Protein AF-A0A1G3QT87-F1 (afdb_monomer_lite)

pLDDT: mean 78.29, std 22.0, range [37.53, 97.94]

Foldseek 3Di:
DDPVVVVVVVVVVVVVVVVVVPDPDDDDDDPDDDDDVVVVVVVVVVPPDLLLVPAQFDPVLLDVLLLVLVLVLVVCCCVVVVFVFDRDSRQSVCCVRRQKGWTWDDDPQKIKIWMWGWDQDPVFIKTWGFKMWIDDVVDTDIDGDTPDIDHRPSTGGD

Structure (mmCIF, N/CA/C/O backbone):
data_AF-A0A1G3QT87-F1
#
_entry.id   AF-A0A1G3QT87-F1
#
loop_
_atom_site.group_PDB
_atom_site.id
_atom_site.type_symbol
_atom_site.label_atom_id
_atom_site.label_alt_id
_atom_site.label_comp_id
_atom_site.label_asym_id
_atom_site.label_entity_id
_atom_site.label_seq_id
_atom_site.pdbx_PDB_ins_code
_atom_site.Cartn_x
_atom_site.Cartn_y
_atom_site.Cartn_z
_atom_site.occupancy
_atom_site.B_iso_or_equiv
_atom_site.auth_seq_id
_atom_site.auth_comp_id
_atom_site.auth_asym_id
_atom_site.auth_atom_id
_atom_site.pdbx_PDB_model_num
ATOM 1 N N . MET A 1 1 ? 37.854 27.390 33.748 1.00 47.28 1 MET A N 1
ATOM 2 C CA . MET A 1 1 ? 39.125 26.976 33.101 1.00 47.28 1 MET A CA 1
ATOM 3 C C . MET A 1 1 ? 39.434 27.938 31.954 1.00 47.28 1 MET A C 1
ATOM 5 O O . MET A 1 1 ? 38.577 28.143 31.105 1.00 47.28 1 MET A O 1
ATOM 9 N N . ASN A 1 2 ? 40.585 28.618 32.004 1.00 46.97 2 ASN A N 1
ATOM 10 C CA . ASN A 1 2 ? 40.836 29.902 31.332 1.00 46.97 2 ASN A CA 1
ATOM 11 C C . ASN A 1 2 ? 41.177 29.767 29.824 1.00 46.97 2 ASN A C 1
ATOM 13 O O . ASN A 1 2 ? 41.968 28.906 29.435 1.00 46.97 2 ASN A O 1
ATOM 17 N N . LYS A 1 3 ? 40.592 30.638 28.984 1.00 49.56 3 LYS A N 1
ATOM 18 C CA . LYS A 1 3 ? 40.577 30.591 27.500 1.00 49.56 3 LYS A CA 1
ATOM 19 C C . LYS A 1 3 ? 41.980 30.560 26.869 1.00 49.56 3 LYS A C 1
ATOM 21 O O . LYS A 1 3 ? 42.186 29.874 25.874 1.00 49.56 3 LYS A O 1
ATOM 26 N N . LYS A 1 4 ? 42.971 31.178 27.525 1.00 49.06 4 LYS A N 1
ATOM 27 C CA . LYS A 1 4 ? 44.383 31.206 27.091 1.00 49.06 4 LYS A CA 1
ATOM 28 C C . LYS A 1 4 ? 45.060 29.828 27.003 1.00 49.06 4 LYS A C 1
ATOM 30 O O . LYS A 1 4 ? 46.021 29.685 26.256 1.00 49.06 4 LYS A O 1
ATOM 35 N N . ASN A 1 5 ? 44.575 28.811 27.724 1.00 47.28 5 ASN A N 1
ATOM 36 C CA . ASN A 1 5 ? 45.203 27.481 27.723 1.00 47.28 5 ASN A CA 1
ATOM 37 C C . ASN A 1 5 ? 44.737 26.586 26.555 1.00 47.28 5 ASN A C 1
ATOM 39 O O . ASN A 1 5 ? 45.409 25.613 26.218 1.00 47.28 5 ASN A O 1
ATOM 43 N N . LYS A 1 6 ? 43.606 26.918 25.909 1.00 51.88 6 LYS A N 1
ATOM 44 C CA . LYS A 1 6 ? 43.095 26.180 24.739 1.00 51.88 6 LYS A CA 1
ATOM 45 C C . LYS A 1 6 ? 43.887 26.501 23.468 1.00 51.88 6 LYS A C 1
ATOM 47 O O . LYS A 1 6 ? 44.218 25.587 22.718 1.00 51.88 6 LYS A O 1
ATOM 52 N N . ASP A 1 7 ? 44.281 27.760 23.288 1.00 54.56 7 ASP A N 1
ATOM 53 C CA . ASP A 1 7 ? 44.992 28.200 22.080 1.00 54.56 7 ASP A CA 1
ATOM 54 C C . ASP A 1 7 ? 46.417 27.642 21.988 1.00 54.56 7 ASP A C 1
ATOM 56 O O . ASP A 1 7 ? 46.903 27.347 20.898 1.00 54.56 7 ASP A O 1
ATOM 60 N N . LYS A 1 8 ? 47.084 27.430 23.130 1.00 53.19 8 LYS A N 1
ATOM 61 C CA . LYS A 1 8 ? 48.429 26.834 23.159 1.00 53.19 8 LYS A CA 1
ATOM 62 C C . LYS A 1 8 ? 48.403 25.351 22.772 1.00 53.19 8 LYS A C 1
ATOM 64 O O . LYS A 1 8 ? 49.291 24.878 22.073 1.00 53.19 8 LYS A O 1
ATOM 69 N N . ARG A 1 9 ? 47.348 24.634 23.173 1.00 55.09 9 ARG A N 1
ATOM 70 C CA . ARG A 1 9 ? 47.171 23.205 22.877 1.00 55.09 9 ARG A CA 1
ATOM 71 C C . ARG A 1 9 ? 46.815 22.964 21.409 1.00 55.09 9 ARG A C 1
ATOM 73 O O . ARG A 1 9 ? 47.309 22.017 20.812 1.00 55.09 9 ARG A O 1
ATOM 80 N N . PHE A 1 10 ? 46.021 23.859 20.822 1.00 56.88 10 PHE A N 1
ATOM 81 C CA . PHE A 1 10 ? 45.655 23.796 19.407 1.00 56.88 10 PHE A CA 1
ATOM 82 C C . PHE A 1 10 ? 46.847 24.076 18.484 1.00 56.88 10 PHE A C 1
ATOM 84 O O . PHE A 1 10 ? 47.029 23.396 17.480 1.00 56.88 10 PHE A O 1
ATOM 91 N N . LYS A 1 11 ? 47.712 25.029 18.853 1.00 55.88 11 LYS A N 1
ATOM 92 C CA . LYS A 1 11 ? 48.923 25.324 18.074 1.00 55.88 11 LYS A CA 1
ATOM 93 C C . LYS A 1 11 ? 49.926 24.169 18.078 1.00 55.88 11 LYS A C 1
ATOM 95 O O . LYS A 1 11 ? 50.491 23.887 17.029 1.00 55.88 11 LYS A O 1
ATOM 100 N N . ASN A 1 12 ? 50.095 23.471 19.202 1.00 56.00 12 ASN A N 1
ATOM 101 C CA . ASN A 1 12 ? 50.980 22.303 19.261 1.00 56.00 12 ASN A CA 1
ATOM 102 C C . ASN A 1 12 ? 50.449 21.127 18.424 1.00 56.00 12 ASN A C 1
ATOM 104 O O . ASN A 1 12 ? 51.222 20.502 17.709 1.00 56.00 12 ASN A O 1
ATOM 108 N N . PHE A 1 13 ? 49.132 20.901 18.425 1.00 56.28 13 PHE A N 1
ATOM 109 C CA . PHE A 1 13 ? 48.497 19.870 17.596 1.00 56.28 13 PHE A CA 1
ATOM 110 C C . PHE A 1 13 ? 48.708 20.108 16.090 1.00 56.28 13 PHE A C 1
ATOM 112 O O . PHE A 1 13 ? 48.978 19.181 15.334 1.00 56.28 13 PHE A O 1
ATOM 119 N N . LEU A 1 14 ? 48.645 21.366 15.644 1.00 55.28 14 LEU A N 1
ATOM 120 C CA . LEU A 1 14 ? 48.869 21.707 14.235 1.00 55.28 14 LEU A CA 1
ATOM 121 C C . LEU A 1 14 ? 50.327 21.514 13.788 1.00 55.28 14 LEU A C 1
ATOM 123 O O . LEU A 1 14 ? 50.564 21.246 12.610 1.00 55.28 14 LEU A O 1
ATOM 127 N N . ILE A 1 15 ? 51.291 21.646 14.703 1.00 58.19 15 ILE A N 1
ATOM 128 C CA . ILE A 1 15 ? 52.711 21.402 14.415 1.00 58.19 15 ILE A CA 1
ATOM 129 C C . ILE A 1 15 ? 52.959 19.894 14.268 1.00 58.19 15 ILE A C 1
ATOM 131 O O . ILE A 1 15 ? 53.544 19.480 13.270 1.00 58.19 15 ILE A O 1
ATOM 135 N N . GLU A 1 16 ? 52.405 19.075 15.168 1.00 56.84 16 GLU A N 1
ATOM 136 C CA . GLU A 1 16 ? 52.499 17.606 15.102 1.00 56.84 16 GLU A CA 1
ATOM 137 C C . GLU A 1 16 ? 51.849 17.035 13.827 1.00 56.84 16 GLU A C 1
ATOM 139 O O . GLU A 1 16 ? 52.419 16.168 13.164 1.00 56.84 16 GLU A O 1
ATOM 144 N N . CYS A 1 17 ? 50.694 17.568 13.406 1.00 51.53 17 CYS A N 1
ATOM 145 C CA . CYS A 1 17 ? 50.054 17.144 12.155 1.00 51.53 17 CYS A CA 1
ATOM 146 C C . CYS A 1 17 ? 50.867 17.509 10.904 1.00 51.53 17 CYS A C 1
ATOM 148 O O . CYS A 1 17 ? 50.810 16.791 9.905 1.00 51.53 17 CYS A O 1
ATOM 150 N N . LYS A 1 18 ? 51.617 18.618 10.934 1.00 49.47 18 LYS A N 1
ATOM 151 C CA . LYS A 1 18 ? 52.441 19.049 9.798 1.00 49.47 18 LYS A CA 1
ATOM 152 C C . LYS A 1 18 ? 53.676 18.162 9.630 1.00 49.47 18 LYS A C 1
ATOM 154 O O . LYS A 1 18 ? 54.052 17.870 8.497 1.00 49.47 18 LYS A O 1
ATOM 159 N N . GLU A 1 19 ? 54.272 17.709 10.731 1.00 52.38 19 GLU A N 1
ATOM 160 C CA . GLU A 1 19 ? 55.420 16.793 10.708 1.00 52.38 19 GLU A CA 1
ATOM 161 C C . GLU A 1 19 ? 55.022 15.383 10.250 1.00 52.38 19 GLU A C 1
ATOM 163 O O . GLU A 1 19 ? 55.744 14.766 9.468 1.00 52.38 19 GLU A O 1
ATOM 168 N N . ALA A 1 20 ? 53.826 14.911 10.621 1.00 51.53 20 ALA A N 1
ATOM 169 C CA . ALA A 1 20 ? 53.314 13.609 10.187 1.00 51.53 20 ALA A CA 1
ATOM 170 C C . ALA A 1 20 ? 52.997 13.535 8.678 1.00 51.53 20 ALA A C 1
ATOM 172 O O . ALA A 1 20 ? 53.063 12.461 8.086 1.00 51.53 20 ALA A O 1
ATOM 173 N N . TYR A 1 21 ? 52.671 14.664 8.038 1.00 44.81 21 TYR A N 1
ATOM 174 C CA . TYR A 1 21 ? 52.279 14.705 6.622 1.00 44.81 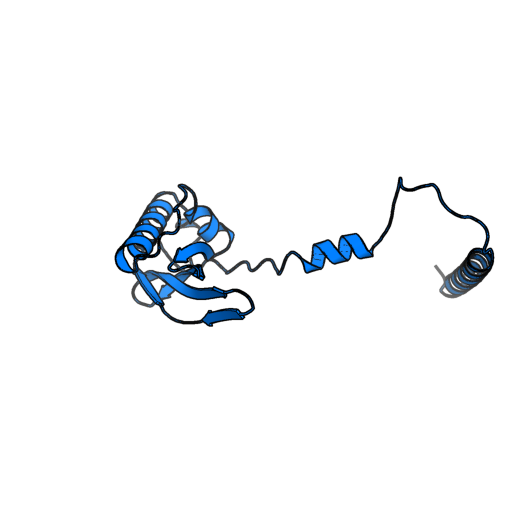21 TYR A CA 1
ATOM 175 C C . TYR A 1 21 ? 53.469 14.783 5.648 1.00 44.81 21 TYR A C 1
ATOM 177 O O . TYR A 1 21 ? 53.311 14.577 4.445 1.00 44.81 21 TYR A O 1
ATOM 185 N N . LEU A 1 22 ? 54.666 15.109 6.145 1.00 44.69 22 LEU A N 1
ATOM 186 C CA . LEU A 1 22 ? 55.863 15.316 5.324 1.00 44.69 22 LEU A CA 1
ATOM 187 C C . LEU A 1 22 ? 56.695 14.047 5.101 1.00 44.69 22 LEU A C 1
ATOM 189 O O . LEU A 1 22 ? 57.591 14.065 4.259 1.00 44.69 22 LEU A O 1
ATOM 193 N N . ASN A 1 23 ? 56.394 12.947 5.795 1.00 41.16 23 ASN A N 1
ATOM 194 C CA . ASN A 1 23 ? 57.146 11.705 5.658 1.00 41.16 23 ASN A CA 1
ATOM 195 C C . ASN A 1 23 ? 56.480 10.795 4.610 1.00 41.16 23 ASN A C 1
ATOM 197 O O . ASN A 1 23 ? 55.457 10.165 4.869 1.00 41.16 23 ASN A O 1
ATOM 201 N N . LYS A 1 24 ? 57.026 10.796 3.389 1.00 45.19 24 LYS A N 1
ATOM 202 C CA . LYS A 1 24 ? 56.431 10.188 2.185 1.00 45.19 24 LYS A CA 1
ATOM 203 C C . LYS A 1 24 ? 56.661 8.681 2.012 1.00 45.19 24 LYS A C 1
ATOM 205 O O . LYS A 1 24 ? 56.183 8.138 1.023 1.00 45.19 24 LYS A O 1
ATOM 210 N N . ASP A 1 25 ? 57.291 7.991 2.958 1.00 45.12 25 ASP A N 1
ATOM 211 C CA . ASP A 1 25 ? 57.789 6.629 2.721 1.00 45.12 25 ASP A CA 1
ATOM 212 C C . ASP A 1 25 ? 57.316 5.609 3.767 1.00 45.12 25 ASP A C 1
ATOM 214 O O . ASP A 1 25 ? 58.112 5.019 4.494 1.00 45.12 25 ASP A O 1
ATOM 218 N N . ALA A 1 26 ? 56.008 5.355 3.833 1.00 44.00 26 ALA A N 1
ATOM 219 C CA . ALA A 1 26 ? 55.492 4.166 4.517 1.00 44.00 26 ALA A CA 1
ATOM 220 C C . ALA A 1 26 ? 54.202 3.660 3.859 1.00 44.00 26 ALA A C 1
ATOM 222 O O . ALA A 1 26 ? 53.077 3.932 4.274 1.00 44.00 26 ALA A O 1
ATOM 223 N N . ILE A 1 27 ? 54.407 2.914 2.780 1.00 45.81 27 ILE A N 1
ATOM 224 C CA . ILE A 1 27 ? 53.418 2.084 2.102 1.00 45.81 27 ILE A CA 1
ATOM 225 C C . ILE A 1 27 ? 52.974 0.953 3.057 1.00 45.81 27 ILE A C 1
ATOM 227 O O . ILE A 1 27 ? 53.798 0.158 3.491 1.00 45.81 27 ILE A O 1
ATOM 231 N N . ILE A 1 28 ? 51.674 0.936 3.391 1.00 45.84 28 ILE A N 1
ATOM 232 C CA . ILE A 1 28 ? 50.735 -0.210 3.530 1.00 45.84 28 ILE A CA 1
ATOM 233 C C . ILE A 1 28 ? 51.395 -1.573 3.872 1.00 45.84 28 ILE A C 1
ATOM 235 O O . ILE A 1 28 ? 52.114 -2.112 3.032 1.00 45.84 28 ILE A O 1
ATOM 239 N N . PRO A 1 29 ? 51.062 -2.218 5.018 1.00 43.53 29 PRO A N 1
ATOM 240 C CA . PRO A 1 29 ? 49.781 -2.926 5.114 1.00 43.53 29 PRO A CA 1
ATOM 241 C C . PRO A 1 29 ? 49.178 -2.969 6.527 1.00 43.53 29 PRO A C 1
ATOM 243 O O . PRO A 1 29 ? 49.589 -3.749 7.380 1.00 43.53 29 PRO A O 1
ATOM 246 N N . LEU A 1 30 ? 48.111 -2.201 6.742 1.00 37.53 30 LEU A N 1
ATOM 247 C CA . LEU A 1 30 ? 47.174 -2.440 7.842 1.00 37.53 30 LEU A CA 1
ATOM 248 C C . LEU A 1 30 ? 45.747 -2.163 7.345 1.00 37.53 30 LEU A C 1
ATOM 250 O O . LEU A 1 30 ? 45.085 -1.213 7.739 1.00 37.53 30 LEU A O 1
ATOM 254 N N . LEU A 1 31 ? 45.270 -2.997 6.417 1.00 42.41 31 LEU A N 1
ATOM 255 C CA . LEU A 1 31 ? 43.862 -3.040 5.986 1.00 42.41 31 LEU A CA 1
ATOM 256 C C . LEU A 1 31 ? 42.985 -3.793 7.002 1.00 42.41 31 LEU A C 1
ATOM 258 O O . LEU A 1 31 ? 42.065 -4.525 6.651 1.00 42.41 31 LEU A O 1
ATOM 262 N N . ILE A 1 32 ? 43.285 -3.624 8.285 1.00 49.78 32 ILE A N 1
ATOM 263 C CA . ILE A 1 32 ? 42.437 -4.033 9.392 1.00 49.78 32 ILE A CA 1
ATOM 264 C C . ILE A 1 32 ? 42.516 -2.889 10.395 1.00 49.78 32 ILE A C 1
ATOM 266 O O . ILE A 1 32 ? 43.606 -2.442 10.735 1.00 49.78 32 ILE A O 1
ATOM 270 N N . LEU A 1 33 ? 41.343 -2.469 10.863 1.00 44.88 33 LEU A N 1
ATOM 271 C CA . LEU A 1 33 ? 41.090 -1.424 11.851 1.00 44.88 33 LEU A CA 1
ATOM 272 C C . LEU A 1 33 ? 41.070 0.028 11.324 1.00 44.88 33 LEU A C 1
ATOM 274 O O . LEU A 1 33 ? 42.076 0.714 11.218 1.00 44.88 33 LEU A O 1
ATOM 278 N N . PHE A 1 34 ? 39.829 0.499 11.176 1.00 46.94 34 PHE A N 1
ATOM 279 C CA . PHE A 1 34 ? 39.380 1.892 11.229 1.00 46.94 34 PHE A CA 1
ATOM 280 C C . PHE A 1 34 ? 39.633 2.796 10.019 1.00 46.94 34 PHE A C 1
ATOM 282 O O . PHE A 1 34 ? 40.738 3.233 9.731 1.00 46.94 34 PHE A O 1
ATOM 289 N N . GLY A 1 35 ? 38.515 3.259 9.456 1.00 46.47 35 GLY A N 1
ATOM 290 C CA . GLY A 1 35 ? 38.423 4.645 9.024 1.00 46.47 35 GLY A CA 1
ATOM 291 C C . GLY A 1 35 ? 38.387 4.847 7.522 1.00 46.47 35 GLY A C 1
ATOM 292 O O . GLY A 1 35 ? 39.392 5.136 6.890 1.00 46.47 35 GLY A O 1
ATOM 293 N N . THR A 1 36 ? 37.175 4.958 6.993 1.00 47.66 36 THR A N 1
ATOM 294 C CA . THR A 1 36 ? 36.869 6.235 6.350 1.00 47.66 36 THR A CA 1
ATOM 295 C C . THR A 1 36 ? 35.572 6.774 6.954 1.00 47.66 36 THR A C 1
ATOM 297 O O . THR A 1 36 ? 34.575 6.052 7.002 1.00 47.66 36 THR A O 1
ATOM 300 N N . PRO A 1 37 ? 35.527 8.044 7.397 1.00 50.78 37 PRO A N 1
ATOM 301 C CA . PRO A 1 37 ? 34.254 8.730 7.617 1.00 50.78 37 PRO A CA 1
ATOM 302 C C . PRO A 1 37 ? 33.396 8.720 6.340 1.00 50.78 37 PRO A C 1
ATOM 304 O O . PRO A 1 37 ? 32.175 8.777 6.412 1.00 50.78 37 PRO A O 1
ATOM 307 N N . ALA A 1 38 ? 34.028 8.584 5.167 1.00 48.59 38 ALA A N 1
ATOM 308 C CA . ALA A 1 38 ? 33.368 8.519 3.871 1.00 48.59 38 ALA A CA 1
ATOM 309 C C . ALA A 1 38 ? 32.448 7.296 3.705 1.00 48.59 38 ALA A C 1
ATOM 311 O O . ALA A 1 38 ? 31.365 7.452 3.152 1.00 48.59 38 ALA A O 1
ATOM 312 N N . ALA A 1 39 ? 32.804 6.112 4.219 1.00 48.59 39 ALA A N 1
ATOM 313 C CA . ALA A 1 39 ? 31.933 4.933 4.128 1.00 48.59 39 ALA A CA 1
ATOM 314 C C . ALA A 1 39 ? 30.675 5.056 5.011 1.00 48.59 39 ALA A C 1
ATOM 316 O O . ALA A 1 39 ? 29.600 4.599 4.625 1.00 48.59 39 ALA A O 1
ATOM 317 N N . LEU A 1 40 ? 30.775 5.743 6.156 1.00 45.84 40 LEU A N 1
ATOM 318 C CA . LEU A 1 40 ? 29.613 6.052 6.999 1.00 45.84 40 LEU A CA 1
ATOM 319 C C . LEU A 1 40 ? 28.744 7.165 6.399 1.00 45.84 40 LEU A C 1
ATOM 321 O O . LEU A 1 40 ? 27.522 7.112 6.517 1.00 45.84 40 LEU A O 1
ATOM 325 N N . PHE A 1 41 ? 29.342 8.121 5.684 1.00 49.09 41 PHE A N 1
ATOM 326 C CA . PHE A 1 41 ? 28.582 9.066 4.864 1.00 49.09 41 PHE A CA 1
ATOM 327 C C . PHE A 1 41 ? 27.892 8.372 3.682 1.00 49.09 41 PHE A C 1
ATOM 329 O O . PHE A 1 41 ? 26.752 8.705 3.374 1.00 49.09 41 PHE A O 1
ATOM 336 N N . PHE A 1 42 ? 28.513 7.363 3.065 1.00 44.53 42 PHE A N 1
ATOM 337 C CA . PHE A 1 42 ? 27.905 6.626 1.953 1.00 44.53 42 PHE A CA 1
ATOM 338 C C . PHE A 1 42 ? 26.674 5.817 2.388 1.00 44.53 42 PHE A C 1
ATOM 340 O O . PHE A 1 42 ? 25.708 5.717 1.637 1.00 44.53 42 PHE A O 1
ATOM 347 N N . TRP A 1 43 ? 26.642 5.320 3.628 1.00 42.16 43 TRP A N 1
ATOM 348 C CA . TRP A 1 43 ? 25.425 4.726 4.193 1.00 42.16 43 TRP A CA 1
ATOM 349 C C . TRP A 1 43 ? 24.353 5.761 4.543 1.00 42.16 43 TRP A C 1
ATOM 351 O O . TRP A 1 43 ? 23.170 5.478 4.380 1.00 42.16 43 TRP A O 1
ATOM 361 N N . PHE A 1 44 ? 24.732 6.981 4.931 1.00 45.47 44 PHE A N 1
ATOM 362 C CA . PHE A 1 44 ? 23.767 8.053 5.198 1.00 45.47 44 PHE A CA 1
ATOM 363 C C . PHE A 1 44 ? 23.099 8.604 3.923 1.00 45.47 44 PHE A C 1
ATOM 365 O O . PHE A 1 44 ? 21.982 9.109 3.991 1.00 45.47 44 PHE A O 1
ATOM 372 N N . PHE A 1 45 ? 23.742 8.473 2.756 1.00 45.00 45 PHE A N 1
ATOM 373 C CA . PHE A 1 45 ? 23.182 8.900 1.465 1.00 45.00 45 PHE A CA 1
ATOM 374 C C . PHE A 1 45 ? 22.393 7.811 0.711 1.00 45.00 45 PHE A C 1
ATOM 376 O O . PHE A 1 45 ? 21.660 8.152 -0.215 1.00 45.00 45 PHE A O 1
ATOM 383 N N . ILE A 1 46 ? 22.493 6.526 1.089 1.00 48.53 46 ILE A N 1
ATOM 384 C CA . ILE A 1 46 ? 21.749 5.423 0.434 1.00 48.53 46 ILE A CA 1
ATOM 385 C C . ILE A 1 46 ? 20.419 5.093 1.136 1.00 48.53 46 ILE A C 1
ATOM 387 O O . ILE A 1 46 ? 19.555 4.455 0.538 1.00 48.53 46 ILE A O 1
ATOM 391 N N . PHE A 1 47 ? 20.182 5.580 2.356 1.00 50.66 47 PHE A N 1
ATOM 392 C CA . PHE A 1 47 ? 18.841 5.584 2.945 1.00 50.66 47 PHE A CA 1
ATOM 393 C C . PHE A 1 47 ? 18.207 6.960 2.721 1.00 50.66 47 PHE A C 1
ATOM 395 O O . PHE A 1 47 ? 18.380 7.845 3.563 1.00 50.66 47 PHE A O 1
ATOM 402 N N . PRO A 1 48 ? 17.485 7.194 1.607 1.00 44.34 48 PRO A N 1
ATOM 403 C CA . PRO A 1 48 ? 16.705 8.407 1.475 1.00 44.34 48 PRO A CA 1
ATOM 404 C C . PRO A 1 48 ? 15.621 8.328 2.540 1.00 44.34 48 PRO A C 1
ATOM 406 O O . PRO A 1 48 ? 14.671 7.575 2.374 1.00 44.34 48 PRO A O 1
ATOM 409 N N . SER A 1 49 ? 15.831 9.067 3.629 1.00 42.75 49 SER A N 1
ATOM 410 C CA . SER A 1 49 ? 14.843 9.468 4.620 1.00 42.75 49 SER A CA 1
ATOM 411 C C . SER A 1 49 ? 13.957 8.354 5.202 1.00 42.75 49 SER A C 1
ATOM 413 O O . SER A 1 49 ? 13.225 7.627 4.534 1.00 42.75 49 SER A O 1
ATOM 415 N N . LEU A 1 50 ? 13.881 8.336 6.531 1.00 40.06 50 LEU A N 1
ATOM 416 C CA . LEU A 1 50 ? 12.616 8.066 7.206 1.00 40.06 50 LEU A CA 1
ATOM 417 C C . LEU A 1 50 ? 11.545 9.008 6.603 1.00 40.06 50 LEU A C 1
ATOM 419 O O . LEU A 1 50 ? 11.247 10.065 7.142 1.00 40.06 50 LEU A O 1
ATOM 423 N N . ASN A 1 51 ? 10.966 8.652 5.457 1.00 41.78 51 ASN A N 1
ATOM 424 C CA . ASN A 1 51 ? 9.620 9.055 5.098 1.00 41.78 51 ASN A CA 1
ATOM 425 C C . ASN A 1 51 ? 8.725 8.218 6.006 1.00 41.78 51 ASN A C 1
ATOM 427 O O . ASN A 1 51 ? 8.157 7.209 5.584 1.00 41.78 51 ASN A O 1
ATOM 431 N N . ILE A 1 52 ? 8.674 8.600 7.284 1.00 45.41 52 ILE A N 1
ATOM 432 C CA . ILE A 1 52 ? 7.500 8.326 8.094 1.00 45.41 52 ILE A CA 1
ATOM 433 C C . ILE A 1 52 ? 6.425 9.158 7.403 1.00 45.41 52 ILE A C 1
ATOM 435 O O . ILE A 1 52 ? 6.303 10.357 7.636 1.00 45.41 52 ILE A O 1
ATOM 439 N N . GLY A 1 53 ? 5.733 8.555 6.434 1.00 51.84 53 GLY A N 1
ATOM 440 C CA . GLY A 1 53 ? 4.425 9.062 6.084 1.00 51.84 53 GLY A CA 1
ATOM 441 C C . GLY A 1 53 ? 3.640 8.962 7.377 1.00 51.84 53 GLY A C 1
ATOM 442 O O . GLY A 1 53 ? 3.548 7.869 7.939 1.00 51.84 53 GLY A O 1
ATOM 443 N N . ASP A 1 54 ? 3.175 10.086 7.907 1.00 57.56 54 ASP A N 1
ATOM 444 C CA . ASP A 1 54 ? 2.285 10.024 9.053 1.00 57.56 54 ASP A CA 1
ATOM 445 C C . ASP A 1 54 ? 1.089 9.176 8.631 1.00 57.56 54 ASP A C 1
ATOM 447 O O . ASP A 1 54 ? 0.397 9.461 7.647 1.00 57.56 54 ASP A O 1
ATOM 451 N N . SER A 1 55 ? 0.920 8.047 9.312 1.00 65.44 55 SER A N 1
ATOM 452 C CA . SER A 1 55 ? -0.221 7.182 9.087 1.00 65.44 55 SER A CA 1
ATOM 453 C C . SER A 1 55 ? -1.444 7.964 9.540 1.00 65.44 55 SER A C 1
ATOM 455 O O . SER A 1 55 ? -1.633 8.125 10.737 1.00 65.44 55 SER A O 1
ATOM 457 N N . SER A 1 56 ? -2.310 8.381 8.611 1.00 83.81 56 SER A N 1
ATOM 458 C CA . SER A 1 56 ? -3.583 9.036 8.956 1.00 83.81 56 SER A CA 1
ATOM 459 C C . SER A 1 56 ? -4.532 8.145 9.772 1.00 83.81 56 SER A C 1
ATOM 461 O O . SER A 1 56 ? -5.632 8.576 10.085 1.00 83.81 56 SER A O 1
ATOM 463 N N . LEU A 1 57 ? -4.162 6.895 10.074 1.00 90.50 57 LEU A N 1
ATOM 464 C CA . LEU A 1 57 ? -4.914 6.005 10.957 1.00 90.50 57 LEU A CA 1
ATOM 465 C C . LEU A 1 57 ? -4.723 6.380 12.426 1.00 90.50 57 LEU A C 1
ATOM 467 O O . LEU A 1 57 ? -3.588 6.477 12.888 1.00 90.50 57 LEU A O 1
ATOM 471 N N . LEU A 1 58 ? -5.837 6.413 13.157 1.00 91.12 58 LEU A N 1
ATOM 472 C CA . LEU A 1 58 ? -5.851 6.419 14.619 1.00 91.12 58 LEU A CA 1
ATOM 473 C C . LEU A 1 58 ? -5.079 5.212 15.163 1.00 91.12 58 LEU A C 1
ATOM 475 O O . LEU A 1 58 ? -5.207 4.098 14.644 1.00 91.12 58 LEU A O 1
ATOM 479 N N . ASP A 1 59 ? -4.352 5.391 16.265 1.00 90.69 59 ASP A N 1
ATOM 480 C CA . ASP A 1 59 ? -3.612 4.294 16.902 1.00 90.69 59 ASP A CA 1
ATOM 481 C C . ASP A 1 59 ? -4.521 3.122 17.314 1.00 90.69 59 ASP A C 1
ATOM 483 O O . ASP A 1 59 ? -4.156 1.959 17.142 1.00 90.69 59 ASP A O 1
ATOM 487 N N . THR A 1 60 ? -5.752 3.402 17.751 1.00 92.44 60 THR A N 1
ATOM 488 C CA . THR A 1 60 ? -6.770 2.381 18.075 1.00 92.44 60 THR A CA 1
ATOM 489 C C . THR A 1 60 ? -7.186 1.540 16.864 1.00 92.44 60 THR A C 1
ATOM 491 O O . THR A 1 60 ? -7.629 0.396 17.004 1.00 92.44 60 THR A O 1
ATOM 494 N N . SER A 1 61 ? -7.015 2.084 15.658 1.00 94.19 61 SER A N 1
ATOM 495 C CA . SER A 1 61 ? -7.322 1.417 14.400 1.00 94.19 61 SER A CA 1
ATOM 496 C C . SER A 1 61 ? -6.186 0.518 13.902 1.00 94.19 61 SER A C 1
ATOM 498 O O . SER A 1 61 ? -6.409 -0.246 12.962 1.00 94.19 61 SER A O 1
ATOM 500 N N . LYS A 1 62 ? -4.981 0.564 14.491 1.00 94.38 62 LYS A N 1
ATOM 501 C CA . LYS A 1 62 ? -3.824 -0.260 14.087 1.00 94.38 62 LYS A CA 1
ATOM 502 C C . LYS A 1 62 ? -3.944 -1.696 14.615 1.00 94.38 62 LYS A C 1
ATOM 504 O O . LYS A 1 62 ? -3.127 -2.176 15.395 1.00 94.38 62 LYS A O 1
ATOM 509 N N . ASN A 1 63 ? -4.993 -2.392 14.186 1.00 95.19 63 ASN A N 1
ATOM 510 C CA . ASN A 1 63 ? -5.345 -3.739 14.628 1.00 95.19 63 ASN A CA 1
ATOM 511 C C . ASN A 1 63 ? -5.538 -4.702 13.441 1.00 95.19 63 ASN A C 1
ATOM 513 O O . ASN A 1 63 ? -5.482 -4.319 12.270 1.00 95.19 63 ASN A O 1
ATOM 517 N N . THR A 1 64 ? -5.761 -5.980 13.746 1.00 96.00 64 THR A N 1
ATOM 518 C CA . THR A 1 64 ? -5.897 -7.041 12.738 1.00 96.00 64 THR A CA 1
ATOM 519 C C . THR A 1 64 ? -7.111 -6.860 11.823 1.00 96.00 64 THR A C 1
ATOM 521 O O . THR A 1 64 ? -7.048 -7.263 10.665 1.00 96.00 64 THR A O 1
ATOM 524 N N . GLU A 1 65 ? -8.213 -6.271 12.294 1.00 97.19 65 GLU A N 1
ATOM 525 C CA . GLU A 1 65 ? -9.412 -6.080 11.466 1.00 97.19 65 GLU A CA 1
ATOM 526 C C . GLU A 1 65 ? -9.182 -5.022 10.389 1.00 97.19 65 GLU A C 1
ATOM 528 O O . GLU A 1 65 ? -9.405 -5.296 9.210 1.00 97.19 65 GLU A O 1
ATOM 533 N N . CYS A 1 66 ? -8.648 -3.860 10.774 1.00 97.00 66 CYS A N 1
ATOM 534 C CA . CYS A 1 66 ? -8.215 -2.844 9.817 1.00 97.00 66 CYS A CA 1
ATOM 535 C C . CYS A 1 66 ? -7.109 -3.389 8.897 1.00 97.00 66 CYS A C 1
ATOM 537 O O . CYS A 1 66 ? -7.129 -3.158 7.691 1.00 97.00 66 CYS A O 1
ATOM 539 N N . GLY A 1 67 ? -6.189 -4.202 9.430 1.00 97.25 67 GLY A N 1
ATOM 540 C CA . GLY A 1 67 ? -5.158 -4.869 8.637 1.00 97.25 67 GLY A CA 1
ATOM 541 C C . GLY A 1 67 ? -5.721 -5.782 7.541 1.00 97.25 67 GLY A C 1
ATOM 542 O O . GLY A 1 67 ? -5.269 -5.726 6.399 1.00 97.25 67 GLY A O 1
ATOM 543 N N . LYS A 1 68 ? -6.748 -6.585 7.855 1.00 97.81 68 LYS A N 1
ATOM 544 C CA . LYS A 1 68 ? -7.455 -7.430 6.874 1.00 97.81 68 LYS A CA 1
ATOM 545 C C . LYS A 1 68 ? -8.177 -6.605 5.809 1.00 97.81 68 LYS A C 1
ATOM 547 O O . LYS A 1 68 ? -8.190 -7.004 4.649 1.00 97.81 68 LYS A O 1
ATOM 552 N N . ASP A 1 69 ? -8.748 -5.471 6.193 1.00 97.62 69 ASP A N 1
ATOM 553 C CA . ASP A 1 69 ? -9.456 -4.574 5.278 1.00 97.62 69 ASP A CA 1
ATOM 554 C C . ASP A 1 69 ? -8.488 -3.869 4.311 1.00 97.62 69 ASP A C 1
ATOM 556 O O . ASP A 1 69 ? -8.721 -3.820 3.106 1.00 97.62 69 ASP A O 1
ATOM 560 N N . ILE A 1 70 ? -7.322 -3.438 4.807 1.00 97.75 70 ILE A N 1
ATOM 561 C CA . ILE A 1 70 ? -6.220 -2.929 3.976 1.00 97.75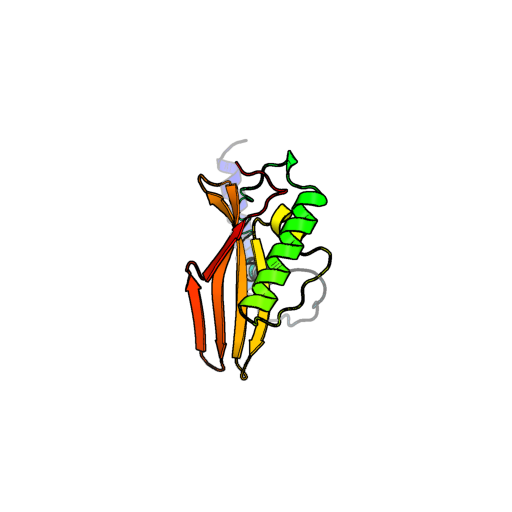 70 ILE A CA 1
ATOM 562 C C . ILE A 1 70 ? -5.732 -4.000 2.993 1.00 97.75 70 ILE A C 1
ATOM 564 O O . ILE A 1 70 ? -5.513 -3.702 1.819 1.00 97.75 70 ILE A O 1
ATOM 568 N N . GLN A 1 71 ? -5.577 -5.245 3.451 1.00 97.81 71 GLN A N 1
ATOM 569 C CA . GLN A 1 71 ? -5.193 -6.367 2.589 1.00 97.81 71 GLN A CA 1
ATOM 570 C C . GLN A 1 71 ? -6.205 -6.604 1.465 1.00 97.81 71 GLN A C 1
ATOM 572 O O . GLN A 1 71 ? -5.822 -6.801 0.313 1.00 97.81 71 GLN A O 1
ATOM 577 N N . GLU A 1 72 ? -7.497 -6.561 1.781 1.00 97.88 72 GLU A N 1
ATOM 578 C CA . GLU A 1 72 ? -8.561 -6.711 0.789 1.00 97.88 72 GLU A CA 1
ATOM 579 C C . GLU A 1 72 ? -8.586 -5.547 -0.210 1.00 97.88 72 GLU A C 1
ATOM 581 O O . GLU A 1 72 ? -8.721 -5.758 -1.418 1.00 97.88 72 GLU A O 1
ATOM 586 N N . ALA A 1 73 ? -8.365 -4.319 0.259 1.00 97.75 73 ALA A N 1
ATOM 587 C CA . ALA A 1 73 ? -8.244 -3.157 -0.610 1.00 97.75 73 ALA A CA 1
ATOM 588 C C . ALA A 1 73 ? -7.034 -3.272 -1.558 1.00 97.75 73 ALA A C 1
ATOM 590 O O . ALA A 1 73 ? -7.162 -2.992 -2.751 1.00 97.75 73 ALA A O 1
ATOM 591 N N . LEU A 1 74 ? -5.880 -3.755 -1.082 1.00 97.94 74 LEU A N 1
ATOM 592 C CA . LEU A 1 74 ? -4.731 -4.060 -1.946 1.00 97.94 74 LEU A CA 1
ATOM 593 C C . LEU A 1 74 ? -5.090 -5.126 -2.996 1.00 97.94 74 LEU A C 1
ATOM 595 O O . LEU A 1 74 ? -4.821 -4.930 -4.180 1.00 97.94 74 LEU A O 1
ATOM 599 N N . ARG A 1 75 ? -5.769 -6.219 -2.617 1.00 97.69 75 ARG A N 1
ATOM 600 C CA . ARG A 1 75 ? -6.237 -7.236 -3.587 1.00 97.69 75 ARG A CA 1
ATOM 601 C C . ARG A 1 75 ? -7.162 -6.640 -4.637 1.00 97.69 75 ARG A C 1
ATOM 603 O O . ARG A 1 75 ? -7.007 -6.924 -5.820 1.00 97.69 75 ARG A O 1
ATOM 610 N N . THR A 1 76 ? -8.068 -5.769 -4.217 1.00 97.50 76 THR A N 1
ATOM 611 C CA . THR A 1 76 ? -9.004 -5.100 -5.118 1.00 97.50 76 THR A CA 1
ATOM 612 C C . THR A 1 76 ? -8.268 -4.200 -6.116 1.00 97.50 76 THR A C 1
ATOM 614 O O . THR A 1 76 ? -8.566 -4.235 -7.308 1.00 97.50 76 THR A O 1
ATOM 617 N N . PHE A 1 77 ? -7.259 -3.434 -5.681 1.00 97.12 77 PHE A N 1
ATOM 618 C CA . PHE A 1 77 ? -6.413 -2.655 -6.596 1.00 97.12 77 PHE A CA 1
ATOM 619 C C . PHE A 1 77 ? -5.654 -3.542 -7.584 1.00 97.12 77 PHE A C 1
ATOM 621 O O . PHE A 1 77 ? -5.585 -3.222 -8.771 1.00 97.12 77 PHE A O 1
ATOM 628 N N . ASN A 1 78 ? -5.079 -4.639 -7.093 1.00 95.94 78 ASN A N 1
ATOM 629 C CA . ASN A 1 78 ? -4.362 -5.615 -7.904 1.00 95.94 78 ASN A CA 1
ATOM 630 C C . ASN A 1 78 ? -5.255 -6.163 -9.029 1.00 95.94 78 ASN A C 1
ATOM 632 O O . ASN A 1 78 ? -4.904 -6.052 -10.201 1.00 95.94 78 ASN A O 1
ATOM 636 N N . GLN A 1 79 ? -6.452 -6.638 -8.680 1.00 95.88 79 GLN A N 1
ATOM 637 C CA . GLN A 1 79 ? -7.405 -7.233 -9.618 1.00 95.88 79 GLN A CA 1
ATOM 638 C C . GLN A 1 79 ? -7.996 -6.197 -10.584 1.00 95.88 79 GLN A C 1
ATOM 640 O O . GLN A 1 79 ? -7.905 -6.362 -11.799 1.00 95.88 79 GLN A O 1
ATOM 645 N N . ASN A 1 80 ? -8.544 -5.093 -10.070 1.00 95.62 80 ASN A N 1
ATOM 646 C CA . ASN A 1 80 ? -9.300 -4.138 -10.889 1.00 95.62 80 ASN A CA 1
ATOM 647 C C . ASN A 1 80 ? -8.418 -3.339 -11.853 1.00 95.62 80 ASN A C 1
ATOM 649 O O . ASN A 1 80 ? -8.877 -2.931 -12.916 1.00 95.62 80 ASN A O 1
ATOM 653 N N . MET A 1 81 ? -7.154 -3.102 -11.496 1.00 92.94 81 MET A N 1
ATOM 654 C CA . MET A 1 81 ? -6.192 -2.396 -12.356 1.00 92.94 81 MET A CA 1
ATOM 655 C C . MET A 1 81 ? -5.211 -3.352 -13.048 1.00 92.94 81 MET A C 1
ATOM 657 O O . MET A 1 81 ? -4.268 -2.916 -13.725 1.00 92.94 81 MET A O 1
ATOM 661 N N . ASN A 1 82 ? -5.434 -4.660 -12.885 1.00 92.81 82 ASN A N 1
ATOM 662 C CA . ASN A 1 82 ? -4.614 -5.739 -13.421 1.00 92.81 82 ASN A CA 1
ATOM 663 C C . ASN A 1 82 ? -3.132 -5.653 -12.979 1.00 92.81 82 ASN A C 1
ATOM 665 O O . ASN A 1 82 ? -2.247 -6.092 -13.700 1.00 92.81 82 ASN A O 1
ATOM 669 N N . MET A 1 83 ? -2.812 -5.015 -11.852 1.00 94.06 83 MET A N 1
ATOM 670 C CA . MET A 1 83 ? -1.430 -4.778 -11.406 1.00 94.06 83 MET A CA 1
ATOM 671 C C . MET A 1 83 ? -0.884 -6.024 -10.692 1.00 94.06 83 MET A C 1
ATOM 673 O O . MET A 1 83 ? -1.198 -6.193 -9.515 1.00 94.06 83 MET A O 1
ATOM 677 N N . PRO A 1 84 ? -0.052 -6.877 -11.324 1.00 95.25 84 PRO A N 1
ATOM 678 C CA . PRO A 1 84 ? 0.257 -8.214 -10.819 1.00 95.25 84 PRO A CA 1
ATOM 679 C C . PRO A 1 84 ? 1.364 -8.201 -9.749 1.00 95.25 84 PRO A C 1
ATOM 681 O O . PRO A 1 84 ? 2.292 -9.004 -9.784 1.00 95.25 84 PRO A O 1
ATOM 684 N N . TYR A 1 85 ? 1.303 -7.274 -8.793 1.00 96.44 85 TYR A N 1
ATOM 685 C CA . TYR A 1 85 ? 2.220 -7.283 -7.656 1.00 96.44 85 TYR A CA 1
ATOM 686 C C . TYR A 1 85 ? 1.856 -8.403 -6.676 1.00 96.44 85 TYR A C 1
ATOM 688 O O . TYR A 1 85 ? 0.695 -8.773 -6.523 1.00 96.44 85 TYR A O 1
ATOM 696 N N . LYS A 1 86 ? 2.831 -8.933 -5.941 1.00 96.19 86 LYS A N 1
ATOM 697 C CA . LYS A 1 86 ? 2.553 -9.911 -4.881 1.00 96.19 86 LYS A CA 1
ATOM 698 C C . LYS A 1 86 ? 2.013 -9.211 -3.638 1.00 96.19 86 LYS A C 1
ATOM 700 O O . LYS A 1 86 ? 2.579 -8.202 -3.238 1.00 96.19 86 LYS A O 1
ATOM 705 N N . ILE A 1 87 ? 0.967 -9.737 -3.007 1.00 95.38 87 ILE A N 1
ATOM 706 C CA . ILE A 1 87 ? 0.448 -9.235 -1.724 1.00 95.38 87 ILE A CA 1
ATOM 707 C C . ILE A 1 87 ? 0.949 -10.154 -0.614 1.00 95.38 87 ILE A C 1
ATOM 709 O O . ILE A 1 87 ? 0.592 -11.331 -0.584 1.00 95.38 87 ILE A O 1
ATOM 713 N N . GLU A 1 88 ? 1.794 -9.632 0.272 1.00 96.50 88 GLU A N 1
ATOM 714 C CA . GLU A 1 88 ? 2.343 -10.411 1.385 1.00 96.50 88 GLU A CA 1
ATOM 715 C C . GLU A 1 88 ? 1.387 -10.366 2.582 1.00 96.50 88 GLU A C 1
ATOM 717 O O . GLU A 1 88 ? 0.759 -9.329 2.804 1.00 96.50 88 GLU A O 1
ATOM 722 N N . PRO A 1 89 ? 1.295 -11.425 3.411 1.00 92.56 89 PRO A N 1
ATOM 723 C CA . PRO A 1 89 ? 0.347 -11.497 4.530 1.00 92.56 89 PRO A CA 1
ATOM 724 C C . PRO A 1 89 ? 0.405 -10.327 5.524 1.00 92.56 89 PRO A C 1
ATOM 726 O O . PRO A 1 89 ? -0.605 -10.010 6.153 1.00 92.56 89 PRO A O 1
ATOM 729 N N . GLU A 1 90 ? 1.547 -9.645 5.637 1.00 94.19 90 GLU A N 1
ATOM 730 C CA . GLU A 1 90 ? 1.777 -8.568 6.608 1.00 94.19 90 GLU A CA 1
ATOM 731 C C . GLU A 1 90 ? 1.998 -7.180 5.984 1.00 94.19 90 GLU A C 1
ATOM 733 O O . GLU A 1 90 ? 2.408 -6.253 6.681 1.00 94.19 90 GLU A O 1
ATOM 738 N N . ASP A 1 91 ? 1.686 -6.996 4.697 1.00 95.44 91 ASP A N 1
ATOM 739 C CA . ASP A 1 91 ? 1.832 -5.710 3.992 1.00 95.44 91 ASP A CA 1
ATOM 740 C C . ASP A 1 91 ? 1.150 -4.538 4.730 1.00 95.44 91 ASP A C 1
ATOM 742 O O . ASP A 1 91 ? 1.680 -3.427 4.797 1.00 95.44 91 ASP A O 1
ATOM 746 N N . TYR A 1 92 ? 0.007 -4.786 5.374 1.00 95.50 92 TYR A N 1
ATOM 747 C CA . TYR A 1 92 ? -0.703 -3.774 6.161 1.00 95.50 92 TYR A CA 1
ATOM 748 C C . TYR A 1 92 ? 0.118 -3.232 7.346 1.00 95.50 92 TYR A C 1
ATOM 750 O O . TYR A 1 92 ? -0.029 -2.064 7.707 1.00 95.50 92 TYR A O 1
ATOM 758 N N . LYS A 1 93 ? 1.026 -4.030 7.932 1.00 95.50 93 LYS A N 1
ATOM 759 C CA . LYS A 1 93 ? 1.906 -3.568 9.019 1.00 95.50 93 LYS A CA 1
ATOM 760 C C . LYS A 1 93 ? 2.896 -2.519 8.522 1.00 95.50 93 LYS A C 1
ATOM 762 O O . LYS A 1 93 ? 3.270 -1.623 9.271 1.00 95.50 93 LYS A O 1
ATOM 767 N N . ILE A 1 94 ? 3.302 -2.597 7.254 1.00 95.25 94 ILE A N 1
ATOM 768 C CA . ILE A 1 94 ? 4.170 -1.589 6.639 1.00 95.25 94 ILE A CA 1
ATOM 769 C C . ILE A 1 94 ? 3.435 -0.248 6.585 1.00 95.25 94 ILE A C 1
ATOM 771 O O . ILE A 1 94 ? 4.015 0.766 6.960 1.00 95.25 94 ILE A O 1
ATOM 775 N N . ILE A 1 95 ? 2.149 -0.248 6.216 1.00 94.50 95 ILE A N 1
ATOM 776 C CA . ILE A 1 95 ? 1.310 0.957 6.250 1.00 94.50 95 ILE A CA 1
ATOM 777 C C . ILE A 1 95 ? 1.163 1.481 7.684 1.00 94.50 95 ILE A C 1
ATOM 779 O O . ILE A 1 95 ? 1.316 2.677 7.895 1.00 94.50 95 ILE A O 1
ATOM 783 N N . PHE A 1 96 ? 0.935 0.620 8.680 1.00 94.12 96 PHE A N 1
ATOM 784 C CA . PHE A 1 96 ? 0.839 1.063 10.080 1.00 94.12 96 PHE A CA 1
ATOM 785 C C . PHE A 1 96 ? 2.124 1.731 10.584 1.00 94.12 96 PHE A C 1
ATOM 787 O O . PHE A 1 96 ? 2.055 2.717 11.316 1.00 94.12 96 PHE A O 1
ATOM 794 N N . ASN A 1 97 ? 3.282 1.206 10.178 1.00 92.25 97 ASN A N 1
ATOM 795 C CA . ASN A 1 97 ? 4.585 1.649 10.671 1.00 92.25 97 ASN A CA 1
ATOM 796 C C . ASN A 1 97 ? 5.172 2.822 9.876 1.00 92.25 97 ASN A C 1
ATOM 798 O O . ASN A 1 97 ? 5.929 3.615 10.427 1.00 92.25 97 ASN A O 1
ATOM 802 N N . LYS A 1 98 ? 4.887 2.903 8.572 1.00 91.62 98 LYS A N 1
ATOM 803 C CA . LYS A 1 98 ? 5.507 3.868 7.644 1.00 91.62 98 LYS A CA 1
ATOM 804 C C . LYS A 1 98 ? 4.506 4.826 6.988 1.00 91.62 98 LYS A C 1
ATOM 806 O O . LYS A 1 98 ? 4.918 5.650 6.177 1.00 91.62 98 LYS A O 1
ATOM 811 N N . GLY A 1 99 ? 3.207 4.646 7.235 1.00 91.81 99 GLY A N 1
ATOM 812 C CA . GLY A 1 99 ? 2.092 5.373 6.608 1.00 91.81 99 GLY A CA 1
ATOM 813 C C . GLY A 1 99 ? 1.830 5.033 5.143 1.00 91.81 99 GLY A C 1
ATOM 814 O O . GLY A 1 99 ? 0.811 5.438 4.583 1.00 91.81 99 GLY A O 1
ATOM 815 N N . GLN A 1 100 ? 2.724 4.275 4.509 1.00 94.88 100 GLN A N 1
ATOM 816 C CA . GLN A 1 100 ? 2.632 3.917 3.102 1.00 94.88 100 GLN A CA 1
ATOM 817 C C . GLN A 1 100 ? 3.285 2.567 2.814 1.00 94.88 100 GLN A C 1
ATOM 819 O O . GLN A 1 100 ? 4.161 2.107 3.548 1.00 94.88 100 GLN A O 1
ATOM 824 N N . ILE A 1 101 ? 2.908 1.972 1.687 1.00 96.19 101 ILE A N 1
ATOM 825 C CA . ILE A 1 101 ? 3.547 0.784 1.124 1.00 96.19 101 ILE A CA 1
ATOM 826 C C . ILE A 1 101 ? 3.846 0.987 -0.359 1.00 96.19 101 ILE A C 1
ATOM 828 O O . ILE A 1 101 ? 3.099 1.644 -1.084 1.00 96.19 101 ILE A O 1
ATOM 832 N N . GLN A 1 102 ? 4.954 0.398 -0.797 1.00 96.50 102 GLN A N 1
ATOM 833 C CA . GLN A 1 102 ? 5.373 0.308 -2.187 1.00 96.50 102 GLN A CA 1
ATOM 834 C C . GLN A 1 102 ? 5.185 -1.129 -2.678 1.00 96.50 102 GLN A C 1
ATOM 836 O O . GLN A 1 102 ? 5.628 -2.064 -2.013 1.00 96.50 102 GLN A O 1
ATOM 841 N N . LYS A 1 103 ? 4.554 -1.300 -3.841 1.00 97.31 103 LYS A N 1
ATOM 842 C CA . LYS A 1 103 ? 4.388 -2.585 -4.524 1.00 97.31 103 LYS A CA 1
ATOM 843 C C . LYS A 1 103 ? 4.982 -2.500 -5.922 1.00 97.31 103 LYS A C 1
ATOM 845 O O . LYS A 1 103 ? 4.651 -1.594 -6.683 1.00 97.31 103 LYS A O 1
ATOM 850 N N . GLU A 1 104 ? 5.837 -3.450 -6.251 1.00 96.69 104 GLU A N 1
ATOM 851 C CA . GLU A 1 104 ? 6.507 -3.528 -7.546 1.00 96.69 104 GLU A CA 1
ATOM 852 C C . GLU A 1 104 ? 5.898 -4.632 -8.400 1.00 96.69 104 GLU A C 1
ATOM 854 O O . GLU A 1 104 ? 5.418 -5.642 -7.877 1.00 96.69 104 GLU A O 1
ATOM 859 N N . TYR A 1 105 ? 5.878 -4.408 -9.710 1.00 95.69 105 TYR A N 1
ATOM 860 C CA . TYR A 1 105 ? 5.423 -5.383 -10.692 1.00 95.69 105 TYR A CA 1
ATOM 861 C C . TYR A 1 105 ? 5.977 -5.057 -12.074 1.00 95.69 105 TYR A C 1
ATOM 863 O O . TYR A 1 105 ? 6.188 -3.892 -12.408 1.00 95.69 105 TYR A O 1
ATOM 871 N N . ASP A 1 106 ? 6.127 -6.082 -12.905 1.00 94.56 106 ASP A N 1
ATOM 872 C CA . ASP A 1 106 ? 6.498 -5.927 -14.306 1.00 94.56 106 ASP A CA 1
ATOM 873 C C . ASP A 1 106 ? 5.277 -6.116 -15.206 1.00 94.56 106 ASP A C 1
ATOM 875 O O . ASP A 1 106 ? 4.409 -6.958 -14.955 1.00 94.56 106 ASP A O 1
ATOM 879 N N . ARG A 1 107 ? 5.198 -5.322 -16.272 1.00 91.62 107 ARG A N 1
ATOM 880 C CA . ARG A 1 107 ? 4.206 -5.485 -17.338 1.00 91.62 107 ARG A CA 1
ATOM 881 C C . ARG A 1 107 ? 4.805 -5.001 -18.653 1.00 91.62 107 ARG A C 1
ATOM 883 O O . ARG A 1 107 ? 5.366 -3.912 -18.702 1.00 91.62 107 ARG A O 1
ATOM 890 N N . ASP A 1 108 ? 4.683 -5.802 -19.708 1.00 90.81 108 ASP A N 1
ATOM 891 C CA . ASP A 1 108 ? 5.149 -5.467 -21.064 1.00 90.81 108 ASP A CA 1
ATOM 892 C C . ASP A 1 108 ? 6.638 -5.055 -21.126 1.00 90.81 108 ASP A C 1
ATOM 894 O O . ASP A 1 108 ? 7.025 -4.159 -21.873 1.00 90.81 108 ASP A O 1
ATOM 898 N N . GLY A 1 109 ? 7.484 -5.681 -20.296 1.00 89.75 109 GLY A N 1
ATOM 899 C CA . GLY A 1 109 ? 8.916 -5.355 -20.197 1.00 89.75 109 GLY A CA 1
ATOM 900 C C . GLY A 1 109 ? 9.219 -4.028 -19.489 1.00 89.75 109 GLY A C 1
ATOM 901 O O . GLY A 1 109 ? 10.334 -3.516 -19.583 1.00 89.75 109 GLY A O 1
ATOM 902 N N . ILE A 1 110 ? 8.233 -3.455 -18.799 1.00 92.38 110 ILE A N 1
ATOM 903 C CA . ILE A 1 110 ? 8.339 -2.211 -18.040 1.00 92.38 110 ILE A CA 1
ATOM 904 C C . ILE A 1 110 ? 8.174 -2.532 -16.559 1.00 92.38 110 ILE A C 1
ATOM 906 O O . ILE A 1 110 ? 7.188 -3.160 -16.167 1.00 92.38 110 ILE A O 1
ATOM 910 N N . HIS A 1 111 ? 9.104 -2.042 -15.743 1.00 95.69 111 HIS A N 1
ATOM 911 C CA . HIS A 1 111 ? 9.023 -2.173 -14.296 1.00 95.69 111 HIS A CA 1
ATOM 912 C C . HIS A 1 111 ? 8.210 -1.018 -13.715 1.00 95.69 111 HIS A C 1
ATOM 914 O O . HIS A 1 111 ? 8.492 0.157 -13.974 1.00 95.69 111 HIS A O 1
ATOM 920 N N . PHE A 1 112 ? 7.186 -1.335 -12.936 1.00 96.06 112 PHE A N 1
ATOM 921 C CA . PHE A 1 112 ? 6.305 -0.366 -12.309 1.00 96.06 112 PHE A CA 1
ATOM 922 C C . PHE A 1 112 ? 6.396 -0.444 -10.796 1.00 96.06 112 PHE A C 1
ATOM 924 O O . PHE A 1 112 ? 6.551 -1.503 -10.194 1.00 96.06 112 PHE A O 1
ATOM 931 N N . THR A 1 113 ? 6.181 0.709 -10.179 1.00 96.94 113 THR A N 1
ATOM 932 C CA . THR A 1 113 ? 6.161 0.852 -8.732 1.00 96.94 113 THR A CA 1
ATOM 933 C C . THR A 1 113 ? 4.891 1.585 -8.328 1.00 96.94 113 THR A C 1
ATOM 935 O O . THR A 1 113 ? 4.723 2.760 -8.642 1.00 96.94 113 THR A O 1
ATOM 938 N N . ALA A 1 114 ? 3.972 0.918 -7.642 1.00 97.00 114 ALA A N 1
ATOM 939 C CA . ALA A 1 114 ? 2.756 1.520 -7.111 1.00 97.00 114 ALA A CA 1
ATOM 940 C C . ALA A 1 114 ? 2.928 1.867 -5.630 1.00 97.00 114 ALA A C 1
ATOM 942 O O . ALA A 1 114 ? 3.421 1.058 -4.849 1.00 97.00 114 ALA A O 1
ATOM 943 N N . TYR A 1 115 ? 2.503 3.065 -5.241 1.00 97.00 115 TYR A N 1
ATOM 944 C CA . TYR A 1 115 ? 2.587 3.537 -3.865 1.00 97.00 115 TYR A CA 1
ATOM 945 C C . TYR A 1 115 ? 1.196 3.799 -3.312 1.00 97.00 115 TYR A C 1
ATOM 947 O O . TYR A 1 115 ? 0.405 4.542 -3.907 1.00 97.00 115 TYR A O 1
ATOM 955 N N . PHE A 1 116 ? 0.940 3.226 -2.145 1.00 97.00 116 PHE A N 1
ATOM 956 C CA . PHE A 1 116 ? -0.335 3.316 -1.458 1.00 97.00 116 PHE A CA 1
ATOM 957 C C . PHE A 1 116 ? -0.149 3.940 -0.087 1.00 97.00 116 PHE A C 1
ATOM 959 O O . PHE A 1 116 ? 0.825 3.637 0.598 1.00 97.00 116 PHE A O 1
ATOM 966 N N . ASN A 1 117 ? -1.083 4.787 0.323 1.00 95.62 117 ASN A N 1
ATOM 967 C CA . ASN A 1 117 ? -1.160 5.314 1.680 1.00 95.62 117 ASN A CA 1
ATOM 968 C C . ASN A 1 117 ? -2.611 5.350 2.155 1.00 95.62 117 ASN A C 1
ATOM 970 O O . ASN A 1 117 ? -3.541 5.143 1.370 1.00 95.62 117 ASN A O 1
ATOM 974 N N . ILE A 1 118 ? -2.801 5.607 3.446 1.00 95.31 118 ILE A N 1
ATOM 975 C CA . ILE A 1 118 ? -4.128 5.918 3.969 1.00 95.31 118 ILE A CA 1
ATOM 976 C C . ILE A 1 118 ? -4.373 7.410 3.818 1.00 95.31 118 ILE A C 1
ATOM 978 O O . ILE A 1 118 ? -3.511 8.230 4.125 1.00 95.31 118 ILE A O 1
ATOM 982 N N . ASN A 1 119 ? -5.558 7.758 3.340 1.00 93.25 119 ASN A N 1
ATOM 983 C CA . ASN A 1 119 ? -6.035 9.122 3.266 1.00 93.25 119 ASN A CA 1
ATOM 984 C C . ASN A 1 119 ? -7.382 9.227 3.984 1.00 93.25 119 ASN A C 1
ATOM 986 O O . ASN A 1 119 ? -8.268 8.395 3.782 1.00 93.25 119 ASN A O 1
ATOM 990 N N . LYS A 1 120 ? -7.536 10.267 4.804 1.00 92.00 120 LYS A N 1
ATOM 991 C CA . LYS A 1 120 ? -8.822 10.640 5.383 1.00 92.00 120 LYS A CA 1
ATOM 992 C C . LYS A 1 120 ? -9.573 11.571 4.440 1.00 92.00 120 LYS A C 1
ATOM 994 O O . LYS A 1 120 ? -9.033 12.581 3.989 1.00 92.00 120 LYS A O 1
ATOM 999 N N . THR A 1 121 ? -10.843 11.267 4.215 1.00 89.12 121 THR A N 1
ATOM 1000 C CA . THR A 1 121 ? -11.807 12.180 3.596 1.00 89.12 121 THR A CA 1
ATOM 1001 C C . THR A 1 121 ? -12.974 12.422 4.557 1.00 89.12 121 THR A C 1
ATOM 1003 O O . THR A 1 121 ? -13.031 11.850 5.646 1.00 89.12 121 THR A O 1
ATOM 1006 N N . LYS A 1 122 ? -13.938 13.264 4.160 1.00 88.31 122 LYS A N 1
ATOM 1007 C CA . LYS A 1 122 ? -15.185 13.458 4.923 1.00 88.31 122 LYS A CA 1
ATOM 1008 C C . LYS A 1 122 ? -16.024 12.177 5.032 1.00 88.31 122 LYS A C 1
ATOM 1010 O O . LYS A 1 122 ? -16.837 12.066 5.939 1.00 88.31 122 LYS A O 1
ATOM 1015 N N . GLU A 1 123 ? -15.830 11.235 4.113 1.00 88.38 123 GLU A N 1
ATOM 1016 C CA . GLU A 1 123 ? -16.598 9.990 4.013 1.00 88.38 123 GLU A CA 1
ATOM 1017 C C . GLU A 1 123 ? -15.967 8.842 4.817 1.00 88.38 123 GLU A C 1
ATOM 1019 O O . GLU A 1 123 ? -16.619 7.828 5.052 1.00 88.38 123 GLU A O 1
ATOM 1024 N N . GLY A 1 124 ? -14.710 8.988 5.254 1.00 91.56 124 GLY A N 1
ATOM 1025 C CA . GLY A 1 124 ? -14.011 7.993 6.065 1.00 91.56 124 GLY A CA 1
ATOM 1026 C C . GLY A 1 124 ? -12.542 7.811 5.686 1.00 91.56 124 GLY A C 1
ATOM 1027 O O . GLY A 1 124 ? -11.900 8.704 5.130 1.00 91.56 124 GLY A O 1
ATOM 1028 N N . CYS A 1 125 ? -12.009 6.634 6.013 1.00 94.69 125 CYS A N 1
ATOM 1029 C CA . CYS A 1 125 ? -10.657 6.209 5.663 1.00 94.69 125 CYS A CA 1
ATOM 1030 C C . CYS A 1 125 ? -10.625 5.545 4.294 1.00 94.69 125 CYS A C 1
ATOM 1032 O O . CYS A 1 125 ? -11.443 4.671 4.009 1.00 94.69 125 CYS A O 1
ATOM 1034 N N . PHE A 1 126 ? -9.631 5.887 3.482 1.00 96.38 126 PHE A N 1
ATOM 1035 C CA . PHE A 1 126 ? -9.434 5.284 2.173 1.00 96.38 126 PHE A CA 1
ATOM 1036 C C . PHE A 1 126 ? -7.991 4.831 1.997 1.00 96.38 126 PHE A C 1
ATOM 1038 O O . PHE A 1 126 ? -7.061 5.572 2.311 1.00 96.38 126 PHE A O 1
ATOM 1045 N N . LEU A 1 127 ? -7.800 3.639 1.433 1.00 96.94 127 LEU A N 1
ATOM 1046 C CA . LEU A 1 127 ? -6.530 3.263 0.831 1.00 96.94 127 LEU A CA 1
ATOM 1047 C C . LEU A 1 127 ? -6.446 3.940 -0.537 1.00 96.94 127 LEU A C 1
ATOM 1049 O O . LEU A 1 127 ? -7.270 3.675 -1.414 1.00 96.94 127 LEU A O 1
ATOM 1053 N N . LYS A 1 128 ? -5.458 4.809 -0.716 1.00 96.44 128 LYS A N 1
ATOM 1054 C CA . LYS A 1 128 ? -5.260 5.593 -1.932 1.00 96.44 128 LYS A CA 1
ATOM 1055 C C . LYS A 1 128 ? -4.019 5.134 -2.675 1.00 96.44 128 LYS A C 1
ATOM 1057 O O . LYS A 1 128 ? -2.939 5.073 -2.096 1.00 96.44 128 LYS A O 1
ATOM 1062 N N . PHE A 1 129 ? -4.148 4.913 -3.978 1.00 96.38 129 PHE A N 1
ATOM 1063 C CA . PHE A 1 129 ? -3.015 4.781 -4.891 1.00 96.38 129 PHE A CA 1
ATOM 1064 C C . PHE A 1 129 ? -2.617 6.182 -5.382 1.00 96.38 129 PHE A C 1
ATOM 1066 O O . PHE A 1 129 ? -3.306 6.778 -6.215 1.00 96.38 129 PHE A O 1
ATOM 1073 N N . PHE A 1 130 ? -1.528 6.743 -4.842 1.00 93.81 130 PHE A N 1
ATOM 1074 C CA . PHE A 1 130 ? -1.204 8.172 -5.012 1.00 93.81 130 PHE A CA 1
ATOM 1075 C C . PHE A 1 130 ? 0.051 8.473 -5.841 1.00 93.81 130 PHE A C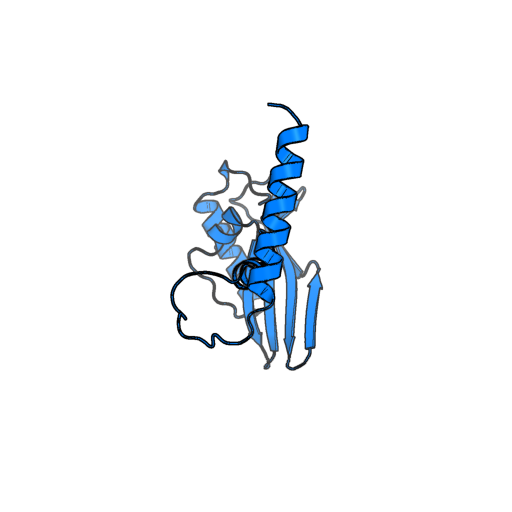 1
ATOM 1077 O O . PHE A 1 130 ? 0.265 9.607 -6.269 1.00 93.81 130 PHE A O 1
ATOM 1084 N N . LYS A 1 131 ? 0.927 7.494 -6.054 1.00 94.88 131 LYS A N 1
ATOM 1085 C CA . LYS A 1 131 ? 2.171 7.698 -6.804 1.00 94.88 131 LYS A CA 1
ATOM 1086 C C . LYS A 1 131 ? 2.488 6.452 -7.596 1.00 94.88 131 LYS A C 1
ATOM 1088 O O . LYS A 1 131 ? 2.364 5.357 -7.062 1.00 94.88 131 LYS A O 1
ATOM 1093 N N . ARG A 1 132 ? 2.925 6.629 -8.840 1.00 95.00 132 ARG A N 1
ATOM 1094 C CA . ARG A 1 132 ? 3.378 5.545 -9.710 1.00 95.00 132 ARG A CA 1
ATOM 1095 C C . ARG A 1 132 ? 4.772 5.852 -10.242 1.00 95.00 132 ARG A C 1
ATOM 1097 O O . ARG A 1 132 ? 4.980 6.914 -10.821 1.00 95.00 132 ARG A O 1
ATOM 1104 N N . GLY A 1 133 ? 5.698 4.926 -10.043 1.00 95.19 133 GLY A N 1
ATOM 1105 C CA . GLY A 1 133 ? 6.990 4.867 -10.710 1.00 95.19 133 GLY A CA 1
ATOM 1106 C C . GLY A 1 133 ? 6.911 3.974 -11.945 1.00 95.19 133 GLY A C 1
ATOM 1107 O O . GLY A 1 133 ? 6.154 3.001 -11.970 1.00 95.19 133 GLY A O 1
ATOM 1108 N N . LYS A 1 134 ? 7.679 4.324 -12.969 1.00 95.19 134 LYS A N 1
ATOM 1109 C CA . LYS A 1 134 ? 7.866 3.559 -14.194 1.00 95.19 134 LYS A CA 1
ATOM 1110 C C . LYS A 1 134 ? 9.349 3.589 -14.544 1.00 95.19 134 LYS A C 1
ATOM 1112 O O . LYS A 1 134 ? 9.926 4.665 -14.692 1.00 95.19 134 LYS A O 1
ATOM 1117 N N . PHE A 1 135 ? 9.945 2.419 -14.699 1.00 93.81 135 PHE A N 1
ATOM 1118 C CA . PHE A 1 135 ? 11.335 2.251 -15.079 1.00 93.81 135 PHE A CA 1
ATOM 1119 C C . PHE A 1 135 ? 11.436 1.463 -16.386 1.00 93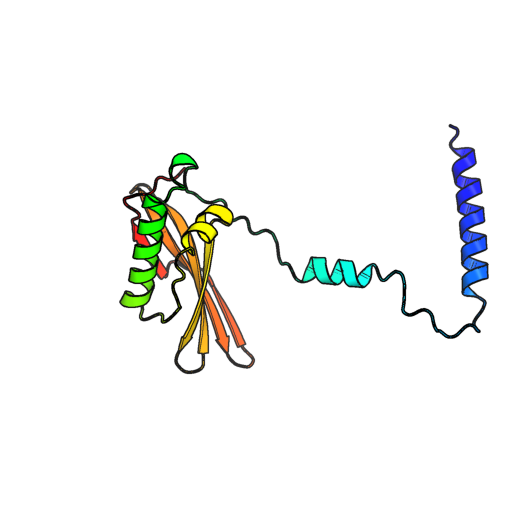.81 135 PHE A C 1
ATOM 1121 O O . PHE A 1 135 ? 10.865 0.383 -16.547 1.00 93.81 135 PHE A O 1
ATOM 1128 N N . GLN A 1 136 ? 12.164 2.048 -17.331 1.00 89.69 136 GLN A N 1
ATOM 1129 C CA . GLN A 1 136 ? 12.578 1.449 -18.593 1.00 89.69 136 GLN A CA 1
ATOM 1130 C C . GLN A 1 136 ? 14.087 1.691 -18.754 1.00 89.69 136 GLN A C 1
ATOM 1132 O O . GLN A 1 136 ? 14.611 2.645 -18.169 1.00 89.69 136 GLN A O 1
ATOM 1137 N N . PRO A 1 137 ? 14.807 0.886 -19.554 1.00 86.88 137 PRO A N 1
ATOM 1138 C CA . PRO A 1 137 ? 16.215 1.145 -19.838 1.00 86.88 137 PRO A CA 1
ATOM 1139 C C . PRO A 1 137 ? 16.442 2.601 -20.282 1.00 86.88 137 PRO A C 1
ATOM 1141 O O . PRO A 1 137 ? 15.871 3.056 -21.270 1.00 86.88 137 PRO A O 1
ATOM 1144 N N . GLY A 1 138 ? 17.234 3.349 -19.508 1.00 84.56 138 GLY A N 1
ATOM 1145 C CA . GLY A 1 138 ? 17.548 4.759 -19.771 1.00 84.56 138 GLY A CA 1
ATOM 1146 C C . GLY A 1 138 ? 16.457 5.781 -19.416 1.00 84.56 138 GLY A C 1
ATOM 1147 O O . GLY A 1 138 ? 16.671 6.970 -19.641 1.00 84.56 138 GLY A O 1
ATOM 1148 N N . ARG A 1 139 ? 15.308 5.374 -18.852 1.00 87.06 139 ARG A N 1
ATOM 1149 C CA . ARG A 1 139 ? 14.210 6.289 -18.494 1.00 87.06 139 ARG A CA 1
ATOM 1150 C C . ARG A 1 139 ? 13.549 5.895 -17.174 1.00 87.06 139 ARG A C 1
ATOM 1152 O O . ARG A 1 139 ? 12.934 4.836 -17.062 1.00 87.06 139 ARG A O 1
ATOM 1159 N N . LEU A 1 140 ? 13.625 6.794 -16.196 1.00 88.69 140 LEU A N 1
ATOM 1160 C CA . LEU A 1 140 ? 12.881 6.712 -14.942 1.00 88.69 140 LEU A CA 1
ATOM 1161 C C . LEU A 1 140 ? 11.835 7.824 -14.912 1.00 88.69 140 LEU A C 1
ATOM 1163 O O . LEU A 1 140 ? 12.166 8.999 -15.047 1.00 88.69 140 LEU A O 1
ATOM 1167 N N . GLU A 1 141 ? 10.581 7.452 -14.697 1.00 91.88 141 GLU A N 1
ATOM 1168 C CA . GLU A 1 141 ? 9.476 8.389 -14.540 1.00 91.88 141 GLU A CA 1
ATOM 1169 C C . GLU A 1 141 ? 8.769 8.127 -13.223 1.00 91.88 141 GLU A C 1
ATOM 1171 O O . GLU A 1 141 ? 8.513 6.984 -12.850 1.00 91.88 141 GLU A O 1
ATOM 1176 N N . THR A 1 142 ? 8.432 9.189 -12.502 1.00 91.81 142 THR A N 1
ATOM 1177 C CA . THR A 1 142 ? 7.578 9.097 -11.319 1.00 91.81 142 THR A CA 1
ATOM 1178 C C . THR A 1 142 ? 6.490 10.144 -11.421 1.00 91.81 142 THR A C 1
ATOM 1180 O O . THR A 1 142 ? 6.767 11.321 -11.639 1.00 91.81 142 THR A O 1
ATOM 1183 N N . THR A 1 143 ? 5.244 9.717 -11.254 1.00 94.00 143 THR A N 1
ATOM 1184 C CA . THR A 1 143 ? 4.074 10.579 -11.389 1.00 94.00 143 THR A CA 1
ATOM 1185 C C . THR A 1 143 ? 3.228 10.490 -10.126 1.00 94.00 143 THR A C 1
ATOM 1187 O O . THR A 1 143 ? 2.717 9.421 -9.771 1.00 94.00 143 THR A O 1
ATOM 1190 N N . LEU A 1 144 ? 3.073 11.628 -9.449 1.00 93.56 144 LEU A N 1
ATOM 1191 C CA . LEU A 1 144 ? 2.095 11.817 -8.379 1.00 93.56 144 LEU A CA 1
ATOM 1192 C C . LEU A 1 144 ? 0.711 12.024 -8.997 1.00 93.56 144 LEU A C 1
ATOM 1194 O O . LEU A 1 144 ? 0.576 12.724 -9.997 1.00 93.56 144 LEU A O 1
ATOM 1198 N N . GLY A 1 145 ? -0.317 11.424 -8.412 1.00 89.38 145 GLY A N 1
ATOM 1199 C CA . GLY A 1 145 ? -1.676 11.524 -8.926 1.00 89.38 145 GLY A CA 1
ATOM 1200 C C . GLY A 1 145 ? -2.706 10.922 -7.982 1.00 89.38 145 GLY A C 1
ATOM 1201 O O . GLY A 1 145 ? -2.411 10.552 -6.848 1.00 89.38 145 GLY A O 1
ATOM 1202 N N . ASN A 1 146 ? -3.945 10.832 -8.449 1.00 90.56 146 ASN A N 1
ATOM 1203 C CA . ASN A 1 146 ? -4.971 10.022 -7.808 1.00 90.56 146 ASN A CA 1
ATOM 1204 C C . ASN A 1 146 ? -5.358 8.911 -8.780 1.00 90.56 146 ASN A C 1
ATOM 1206 O O . ASN A 1 146 ? -6.122 9.147 -9.710 1.00 90.56 146 ASN A O 1
ATOM 1210 N N . TYR A 1 147 ? -4.782 7.728 -8.591 1.00 92.62 147 TYR A N 1
ATOM 1211 C CA . TYR A 1 147 ?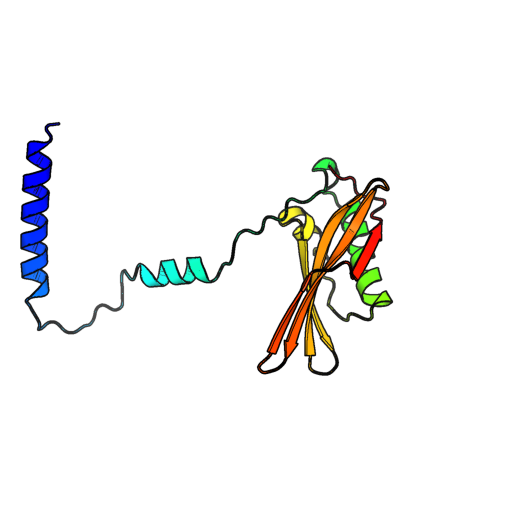 -5.035 6.583 -9.462 1.00 92.62 147 TYR A CA 1
ATOM 1212 C C . TYR A 1 147 ? -6.250 5.771 -9.007 1.00 92.62 147 TYR A C 1
ATOM 1214 O O . TYR A 1 147 ? -6.732 4.935 -9.760 1.00 92.62 147 TYR A O 1
ATOM 1222 N N . GLY A 1 148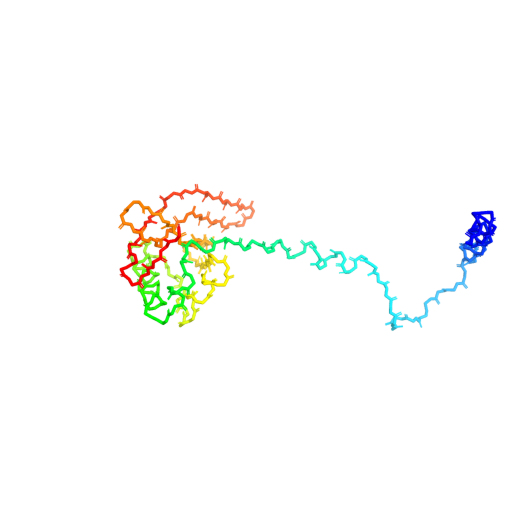 ? -6.754 6.024 -7.798 1.00 93.88 148 GLY A N 1
ATOM 1223 C CA . GLY A 1 148 ? -7.940 5.388 -7.242 1.00 93.88 148 GLY A CA 1
ATOM 1224 C C . GLY A 1 148 ? -7.890 5.329 -5.719 1.00 93.88 148 GLY A C 1
ATOM 1225 O O . GLY A 1 148 ? -6.815 5.390 -5.117 1.00 93.88 148 GLY A O 1
ATOM 1226 N N . ASN A 1 149 ? -9.069 5.175 -5.116 1.00 95.31 149 ASN A N 1
ATOM 1227 C CA . ASN A 1 149 ? -9.277 5.088 -3.673 1.00 95.31 149 ASN A CA 1
ATOM 1228 C C . ASN A 1 149 ? -10.235 3.935 -3.358 1.00 95.31 149 ASN A C 1
ATOM 1230 O O . ASN A 1 149 ? -11.207 3.737 -4.085 1.00 95.31 149 ASN A O 1
ATOM 1234 N N . ILE A 1 150 ? -10.005 3.225 -2.255 1.00 96.75 150 ILE A N 1
ATOM 1235 C CA . ILE A 1 150 ? -10.906 2.182 -1.746 1.00 96.75 150 ILE A CA 1
ATOM 1236 C C . ILE A 1 150 ? -11.210 2.464 -0.281 1.00 96.75 150 ILE A C 1
ATOM 1238 O O . ILE A 1 150 ? -10.290 2.661 0.510 1.00 96.75 150 ILE A O 1
ATOM 1242 N N . MET A 1 151 ? -12.495 2.498 0.072 1.00 96.50 151 MET A N 1
ATOM 1243 C CA . MET A 1 151 ? -12.943 2.753 1.441 1.00 96.50 151 MET A CA 1
ATOM 1244 C C . MET A 1 151 ? -12.538 1.607 2.371 1.00 96.50 151 MET A C 1
ATOM 1246 O O . MET A 1 151 ? -12.789 0.442 2.068 1.00 96.50 151 MET A O 1
ATOM 1250 N N . LEU A 1 152 ? -11.979 1.959 3.525 1.00 97.00 152 LEU A N 1
ATOM 1251 C CA . LEU A 1 152 ? -11.605 1.043 4.595 1.00 97.00 152 LEU A CA 1
ATOM 1252 C C . LEU A 1 152 ? -12.660 1.099 5.700 1.00 97.00 152 LEU A C 1
ATOM 1254 O O . LEU A 1 152 ? -12.647 1.976 6.564 1.00 97.00 152 LEU A O 1
ATOM 1258 N N . LYS A 1 153 ? -13.603 0.162 5.651 1.00 95.62 153 LYS A N 1
ATOM 1259 C CA . LYS A 1 153 ? -14.763 0.068 6.546 1.00 95.62 153 LYS A CA 1
ATOM 1260 C C . LYS A 1 153 ? -14.392 -0.309 7.980 1.00 95.62 153 LYS A C 1
ATOM 1262 O O . LYS A 1 153 ? -15.181 -0.066 8.889 1.00 95.62 153 LYS A O 1
ATOM 1267 N N . LYS A 1 154 ? -13.244 -0.958 8.184 1.00 96.31 154 LYS A N 1
ATOM 1268 C CA . LYS A 1 154 ? -12.758 -1.416 9.497 1.00 96.31 154 LYS A CA 1
ATOM 1269 C C . LYS A 1 154 ? -11.667 -0.522 10.078 1.00 96.31 154 LYS A C 1
ATOM 1271 O O . LYS A 1 154 ? -11.114 -0.854 11.122 1.00 96.31 154 LYS A O 1
ATOM 1276 N N . CYS A 1 155 ? -11.363 0.593 9.419 1.00 95.38 155 CYS A N 1
ATOM 1277 C CA . CYS A 1 155 ? -10.331 1.522 9.847 1.00 95.38 155 CYS A CA 1
ATOM 1278 C C . CYS A 1 155 ? -10.919 2.873 10.280 1.00 95.38 155 CYS A C 1
ATOM 1280 O O . CYS A 1 155 ? -11.967 3.292 9.791 1.00 95.38 155 CYS A O 1
ATOM 1282 N N . GLN A 1 156 ? -10.222 3.570 11.177 1.00 94.00 156 GLN A N 1
ATOM 1283 C CA . GLN A 1 156 ? -10.556 4.920 11.638 1.00 94.00 156 GLN A CA 1
ATOM 1284 C C . GLN A 1 156 ? -9.344 5.852 11.486 1.00 94.00 156 GLN A C 1
ATOM 1286 O O . GLN A 1 156 ? -8.207 5.418 11.671 1.00 94.00 156 GLN A O 1
ATOM 1291 N N . CYS A 1 157 ? -9.588 7.121 11.141 1.00 91.12 157 CYS A N 1
ATOM 1292 C CA . CYS A 1 157 ? -8.548 8.078 10.750 1.00 91.12 157 CYS A CA 1
ATOM 1293 C C . CYS A 1 157 ? -8.647 9.407 11.507 1.00 91.12 157 CYS A C 1
ATOM 1295 O O . CYS A 1 157 ? -9.753 9.899 11.765 1.00 91.12 157 CYS A O 1
ATOM 1297 N N . GLU A 1 158 ? -7.488 10.006 11.780 1.00 83.12 158 GLU A N 1
ATOM 1298 C CA . GLU A 1 158 ? -7.294 11.297 12.467 1.00 83.12 158 GLU A CA 1
ATOM 1299 C C . GLU A 1 158 ? -7.533 12.510 11.575 1.00 83.12 158 GLU A C 1
ATOM 1301 O O . GLU A 1 158 ? -7.189 12.471 10.375 1.00 83.12 158 GLU A O 1
#

Radius of gyration: 26.28 Å; chains: 1; bounding box: 74×43×54 Å

Secondary structure (DSSP, 8-state):
--THHHHHHHHHHHHHHHHHHS---------SS---HHHHHHHHHHS---------B-GGG-SHHHHHHHHHHHHHHHHHTT------TTHHHHHHHHSEEEEEEEETTEEEEEEEEEEEETTEEEEEEEEEEEEETTEEEEEEEEEEEEE-TT--B-

Sequence (158 aa):
MNKKNKDKRFKNFLIECKEAYLNKDAIIPLLILFGTPAALFFWFFIFPSLNIGDSSLLDTSKNTECGKDIQEALRTFNQNMNMPYKIEPEDYKIIFNKGQIQKEYDRDGIHFTAYFNINKTKEGCFLKFFKRGKFQPGRLETTLGNYGNIMLKKCQCE